Protein 3F4M (pdb70)

InterPro domains:
  IPR008477 Tumor necrosis factor alpha-induced protein 8-like [PF05527] (4-182)
  IPR008477 Tumor necrosis factor alpha-induced protein 8-like [PTHR12757] (1-184)
  IPR038355 Tumor necrosis factor alpha-induced protein 8-like superfamily [G3DSA:1.20.1440.160] (1-184)

Foldseek 3Di:
DDPLVVLLLVLQLVLLCVLVVDNVLSVLLSVLVVVLVVQVVVCVVVVVFDPVLVVLVVVLVVLVLVLLVVLLVCLDPVDPDDLLVSLVSLVVSLVSSCVSCVPPDDPVSNVSSCSNSVSCSPSSSVVVCSDDVNNVSSVSNNVSSVVCVVVVVD

Nearest PDB structures (foldseek):
  3f4m-assembly1_A  TM=1.007E+00  e=4.191E-21  Homo sapiens
  5jxd-assembly1_A  TM=9.776E-01  e=3.867E-14  Mus musculus
  8gyn-assembly1_A  TM=9.657E-01  e=3.000E-14  Danio rerio
  4q9v-assembly1_A  TM=9.731E-01  e=1.447E-13  Homo sapiens
  5z39-assembly1_A  TM=7.929E-01  e=1.657E-04  Dictyostelium discoideum

Solvent-accessible surface area: 8704 Å² total; per-residue (Å²): 167,56,131,10,39,35,80,13,29,67,10,40,44,101,0,0,76,82,74,32,165,20,143,79,89,0,80,130,2,17,94,10,44,65,79,10,52,102,69,19,40,71,20,84,206,109,64,47,13,26,123,89,30,88,64,33,10,79,118,31,113,92,24,51,73,82,5,8,104,26,13,23,44,23,34,77,153,109,119,114,45,93,18,82,63,6,13,31,16,35,42,81,0,37,61,4,7,22,105,2,0,92,150,60,27,80,114,148,7,29,36,36,0,116,64,11,26,65,30,20,10,51,73,32,3,7,74,25,14,37,18,132,131,19,96,121,17,28,34,100,11,20,99,5,23,144,89,10,36,123,88,51,91,30

GO terms:
  GO:0005634 nucleus (C, EXP)
  GO:0005737 cytoplasm (C, EXP)
  GO:0005764 lysosome (C, EXP)
  GO:0005515 protein binding (F, IPI)

Secondary structure (DSSP, 8-state):
--HHHHHHHHHHHHHHHHHHS-HHHHHHHHHHHHHHHHHHHHHHHTT---HHHHHHHHHHHHHHHHHHHHHHHHTSTTS---HHHHHHHHHHHHHHHHHHHTTTS-HHHHHHHHHHHHHHT-HHHHHHHTSGGGHHHHHHHHHHHHHHHHTT--

CATH classification: 1.20.1440.160

Organism: Homo sapiens (NCBI:txid9606)

Sequence (154 aa):
IDETSSEVLDELYRVSKEYTHSRPQAQRVIKDLIKVAIKVAVLHRNGSFGPSSELALATRFRQKLRQGAMTALSFGEVDFTFEEAAVLAGLLTECRDVLLELVEHHLTPKSHGRIRHVFDHFSDPGLLTALYGPDFTQHLGKICDGLRKLLDEGKL

Radius of gyration: 15.28 Å; Cα contacts (8 Å, |Δi|>4): 143; chains: 1; bounding box: 35×34×39 Å

B-factor: mean 35.15, std 11.05, range [19.72, 76.01]

Structure (mmCIF, N/CA/C/O backbone):
data_3F4M
#
_entry.id   3F4M
#
_cell.length_a   91.815
_cell.length_b   91.815
_cell.length_c   67.952
_cell.angle_alpha   90.00
_cell.angle_beta   90.00
_cell.angle_gamma   120.00
#
_symmetry.space_group_name_H-M   'P 62 2 2'
#
loop_
_entity.id
_entity.type
_entity.pdbx_description
1 polymer 'Tumor necrosis factor, alpha-induced protein 8-like protein 2'
2 non-polymer 'CHLORIDE ION'
3 water water
#
loop_
_atom_site.group_PDB
_atom_site.id
_atom_site.type_symbol
_atom_site.label_atom_id
_atom_site.label_alt_id
_atom_site.label_comp_id
_atom_site.label_asym_id
_atom_site.label_entity_id
_atom_site.label_seq_id
_atom_site.pdbx_PDB_ins_code
_atom_site.Cartn_x
_atom_site.Cartn_y
_atom_site.Cartn_z
_atom_site.occupancy
_atom_site.B_iso_or_equiv
_atom_site.auth_seq_id
_atom_site.auth_comp_id
_atom_site.auth_asym_id
_atom_site.auth_atom_id
_atom_site.pdbx_PDB_model_num
ATOM 1 N N . ILE A 1 8 ? 70.379 15.452 23.722 1.00 59.70 31 ILE A N 1
ATOM 2 C CA . ILE A 1 8 ? 70.247 14.819 22.409 1.00 57.27 31 ILE A CA 1
ATOM 3 C C . ILE A 1 8 ? 71.522 14.090 21.983 1.00 55.61 31 ILE A C 1
ATOM 4 O O . ILE A 1 8 ? 72.631 14.553 22.243 1.00 55.86 31 ILE A O 1
ATOM 9 N N . ASP A 1 9 ? 71.353 12.948 21.325 1.00 51.08 32 ASP A N 1
ATOM 10 C CA . ASP A 1 9 ? 72.477 12.153 20.846 1.00 50.67 32 ASP A CA 1
ATOM 11 C C . ASP A 1 9 ? 73.344 12.955 19.876 1.00 52.11 32 ASP A C 1
ATOM 12 O O . ASP A 1 9 ? 72.825 13.663 19.012 1.00 51.91 32 ASP A O 1
ATOM 17 N N . GLU A 1 10 ? 74.663 12.840 20.011 1.00 50.50 33 GLU A N 1
ATOM 18 C CA . GLU A 1 10 ? 75.572 13.669 19.221 1.00 51.83 33 GLU A CA 1
ATOM 19 C C . GLU A 1 10 ? 75.497 13.398 17.719 1.00 46.54 33 GLU A C 1
ATOM 20 O O . GLU A 1 10 ? 75.469 14.333 16.917 1.00 44.44 33 GLU A O 1
ATOM 26 N N . THR A 1 11 ? 75.484 12.126 17.333 1.00 44.00 34 THR A N 1
ATOM 27 C CA . THR A 1 11 ? 75.387 11.786 15.913 1.00 41.22 34 THR A CA 1
ATOM 28 C C . THR A 1 11 ? 74.065 12.270 15.328 1.00 39.15 34 THR A C 1
ATOM 29 O O . THR A 1 11 ? 74.028 12.817 14.228 1.00 37.03 34 THR A O 1
ATOM 33 N N . SER A 1 12 ? 72.981 12.072 16.072 1.00 39.32 35 SER A N 1
ATOM 34 C CA . SER A 1 12 ? 71.669 12.536 15.639 1.00 38.60 35 SER A CA 1
ATOM 35 C C . SER A 1 12 ? 71.674 14.049 15.459 1.00 36.77 35 SER A C 1
ATOM 36 O O . SER A 1 12 ? 71.123 14.569 14.488 1.00 36.37 35 SER A O 1
ATOM 39 N N . SER A 1 13 ? 72.311 14.750 16.392 1.00 37.53 36 SER A N 1
ATOM 40 C CA . SER A 1 13 ? 72.439 16.204 16.301 1.00 39.23 36 SER A CA 1
ATOM 41 C C . SER A 1 13 ? 73.224 16.628 15.067 1.00 36.66 36 SER A C 1
ATOM 42 O O . SER A 1 13 ? 72.873 17.603 14.409 1.00 38.17 36 SER A O 1
ATOM 45 N N . GLU A 1 14 ? 74.294 15.899 14.767 1.00 36.05 37 GLU A N 1
ATOM 46 C CA . GLU A 1 14 ? 75.095 16.176 13.578 1.00 35.43 37 GLU A CA 1
ATOM 47 C C . GLU A 1 14 ? 74.270 16.024 12.304 1.00 34.40 37 GLU A C 1
ATOM 48 O O . GLU A 1 14 ? 74.376 16.839 11.387 1.00 33.98 37 GLU A O 1
ATOM 54 N N . VAL A 1 15 ? 73.446 14.985 12.239 1.00 32.40 38 VAL A N 1
ATOM 55 C CA . VAL A 1 15 ? 72.615 14.788 11.056 1.00 29.71 38 VAL A CA 1
ATOM 56 C C . VAL A 1 15 ? 71.544 15.874 11.004 1.00 29.12 38 VAL A C 1
ATOM 57 O O . VAL A 1 15 ? 71.277 16.440 9.953 1.00 29.34 38 VAL A O 1
ATOM 61 N N . LEU A 1 16 ? 70.947 16.171 12.155 1.00 30.30 39 LEU A N 1
ATOM 62 C CA . LEU A 1 16 ? 69.946 17.227 12.248 1.00 29.89 39 LEU A CA 1
ATOM 63 C C . LEU A 1 16 ? 70.512 18.576 11.797 1.00 30.85 39 LEU A C 1
ATOM 64 O O . LEU A 1 16 ? 69.840 19.346 11.106 1.00 32.18 39 LEU A O 1
ATOM 69 N N . ASP A 1 17 ? 71.747 18.862 12.199 1.00 30.46 40 ASP A N 1
ATOM 70 C CA . ASP A 1 17 ? 72.434 20.077 11.769 1.00 31.09 40 ASP A CA 1
ATOM 71 C C . ASP A 1 17 ? 72.555 20.117 10.250 1.00 31.18 40 ASP A C 1
ATOM 72 O O . ASP A 1 17 ? 72.297 21.150 9.625 1.00 31.86 40 ASP A O 1
ATOM 77 N N . GLU A 1 18 ? 72.959 18.993 9.660 1.00 28.61 41 GLU A N 1
ATOM 78 C CA . GLU A 1 18 ? 73.144 18.926 8.208 1.00 28.45 41 GLU A CA 1
ATOM 79 C C . GLU A 1 18 ? 71.823 19.074 7.469 1.00 25.86 41 GLU A C 1
ATOM 80 O O . GLU A 1 18 ? 71.760 19.723 6.422 1.00 27.72 41 GLU A O 1
ATOM 86 N N . LEU A 1 19 ? 70.766 18.463 7.996 1.00 27.45 42 LEU A N 1
ATOM 87 C CA . LEU A 1 19 ? 69.451 18.625 7.382 1.00 25.79 42 LEU A CA 1
ATOM 88 C C . LEU A 1 19 ? 69.035 20.097 7.417 1.00 25.97 42 LEU A C 1
ATOM 89 O O . LEU A 1 19 ? 68.453 20.605 6.468 1.00 27.66 42 LEU A O 1
ATOM 94 N N . TYR A 1 20 ? 69.324 20.778 8.521 1.00 27.75 43 TYR A N 1
ATOM 95 C CA . TYR A 1 20 ? 69.044 22.206 8.606 1.00 28.31 43 TYR A CA 1
ATOM 96 C C . TYR A 1 20 ? 69.786 22.957 7.500 1.00 28.02 43 TYR A C 1
ATOM 97 O O . TYR A 1 20 ? 69.214 23.798 6.806 1.00 27.78 43 TYR A O 1
ATOM 106 N N . ARG A 1 21 ? 71.064 22.637 7.335 1.00 26.57 44 ARG A N 1
ATOM 107 C CA . ARG A 1 21 ? 71.909 23.352 6.389 1.00 25.86 44 ARG A CA 1
ATOM 108 C C . ARG A 1 21 ? 71.451 23.116 4.956 1.00 28.40 44 ARG A C 1
ATOM 109 O O . ARG A 1 21 ? 71.415 24.047 4.151 1.00 29.97 44 ARG A O 1
ATOM 117 N N . VAL A 1 22 ? 71.088 21.873 4.649 1.00 27.39 45 VAL A N 1
ATOM 118 C CA . VAL A 1 22 ? 70.583 21.526 3.323 1.00 28.71 45 VAL A CA 1
ATOM 119 C C . VAL A 1 22 ? 69.288 22.279 3.037 1.00 26.21 45 VAL A C 1
ATOM 120 O O . VAL A 1 22 ? 69.108 22.848 1.959 1.00 28.78 45 VAL A O 1
ATOM 124 N N . SER A 1 23 ? 68.384 22.293 4.008 1.00 24.07 46 SER A N 1
ATOM 125 C CA . SER A 1 23 ? 67.131 23.018 3.839 1.00 25.08 46 SER A CA 1
ATOM 126 C C . SER A 1 23 ? 67.364 24.527 3.642 1.00 26.69 46 SER A C 1
ATOM 127 O O . SER A 1 23 ? 66.758 25.145 2.767 1.00 27.26 46 SER A O 1
ATOM 130 N N . LYS A 1 24 ? 68.245 25.114 4.449 1.00 27.06 47 LYS A N 1
ATOM 131 C CA . LYS A 1 24 ? 68.528 26.547 4.346 1.00 29.25 47 LYS A CA 1
ATOM 132 C C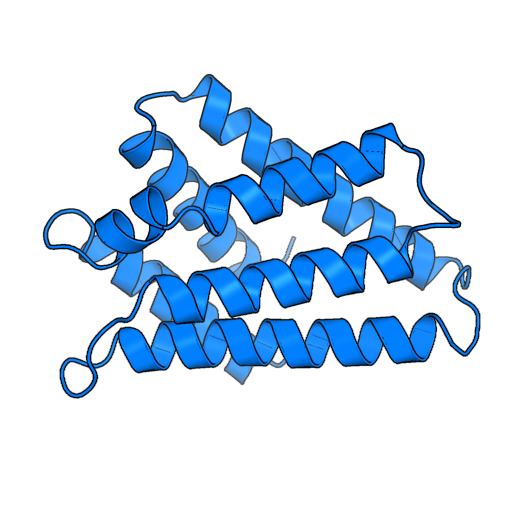 . LYS A 1 24 ? 69.121 26.914 2.990 1.00 30.94 47 LYS A C 1
ATOM 133 O O . LYS A 1 24 ? 68.786 27.952 2.405 1.00 33.32 47 LYS A O 1
ATOM 139 N N . GLU A 1 25 ? 70.017 26.070 2.496 1.00 29.33 48 GLU A N 1
ATOM 140 C CA . GLU A 1 25 ? 70.685 26.358 1.232 1.00 32.16 48 GLU A CA 1
ATOM 141 C C . GLU A 1 25 ? 69.776 26.118 0.045 1.00 33.18 48 GLU A C 1
ATOM 142 O O . GLU A 1 25 ? 69.875 26.811 -0.969 1.00 34.44 48 GLU A O 1
ATOM 148 N N . TYR A 1 26 ? 68.900 25.126 0.162 1.00 34.00 49 TYR A N 1
ATOM 149 C CA . TYR A 1 26 ? 67.987 24.813 -0.927 1.00 31.05 49 TYR A CA 1
ATOM 150 C C . TYR A 1 26 ? 66.890 25.868 -1.072 1.00 32.71 49 TYR A C 1
ATOM 151 O O . TYR A 1 26 ? 66.585 26.305 -2.184 1.00 34.07 49 TYR A O 1
ATOM 160 N N . THR A 1 27 ? 66.309 26.281 0.052 1.00 34.52 50 THR A N 1
ATOM 161 C CA . THR A 1 27 ? 65.206 27.241 0.048 1.00 31.37 50 THR A CA 1
ATOM 162 C C . THR A 1 27 ? 65.672 28.695 0.038 1.00 33.72 50 THR A C 1
ATOM 163 O O . THR A 1 27 ? 64.904 29.591 -0.310 1.00 34.93 50 THR A O 1
ATOM 167 N N . HIS A 1 28 ? 66.917 28.929 0.441 1.00 33.53 51 HIS A N 1
ATOM 168 C CA . HIS A 1 28 ? 67.436 30.288 0.596 1.00 36.36 51 HIS A CA 1
ATOM 169 C C . HIS A 1 28 ? 66.781 31.003 1.773 1.00 39.45 51 HIS A C 1
ATOM 170 O O . HIS A 1 28 ? 66.783 32.231 1.830 1.00 41.86 51 HIS A O 1
ATOM 177 N N . SER A 1 29 ? 66.216 30.245 2.706 1.00 35.98 52 SER A N 1
ATOM 178 C CA . SER A 1 29 ? 65.454 30.849 3.789 1.00 36.88 52 SER A CA 1
ATOM 179 C C . SER A 1 29 ? 65.814 30.267 5.147 1.00 36.22 52 SER A C 1
ATOM 180 O O . SER A 1 29 ? 65.506 29.114 5.437 1.00 35.72 52 SER A O 1
ATOM 183 N N . ARG A 1 30 ? 66.464 31.073 5.978 1.00 36.34 53 ARG A N 1
ATOM 184 C CA . ARG A 1 30 ? 66.736 30.671 7.354 1.00 38.45 53 ARG A CA 1
ATOM 185 C C . ARG A 1 30 ? 65.436 30.416 8.125 1.00 39.25 53 ARG A C 1
ATOM 186 O O . ARG A 1 30 ? 65.311 29.400 8.808 1.00 36.13 53 ARG A O 1
ATOM 194 N N . PRO A 1 31 ? 64.456 31.332 8.016 1.00 40.99 54 PRO A N 1
ATOM 195 C CA . PRO A 1 31 ? 63.193 31.092 8.728 1.00 40.15 54 PRO A CA 1
ATOM 196 C C . PRO A 1 31 ? 62.526 29.769 8.341 1.00 37.11 54 PRO A C 1
ATOM 197 O O . PRO A 1 31 ? 62.027 29.063 9.218 1.00 35.89 54 PRO A O 1
ATOM 201 N N . GLN A 1 32 ? 62.515 29.440 7.052 1.00 36.40 55 GLN A N 1
ATOM 202 C CA . GLN A 1 32 ? 61.899 28.193 6.595 1.00 34.51 55 GLN A CA 1
ATOM 203 C C . GLN A 1 32 ? 62.625 26.962 7.127 1.00 32.96 55 GLN A C 1
ATOM 204 O O . GLN A 1 32 ? 61.991 26.003 7.559 1.00 33.59 55 GLN A O 1
ATOM 210 N N . ALA A 1 33 ? 63.952 26.990 7.091 1.00 29.45 56 ALA A N 1
ATOM 211 C CA . ALA A 1 33 ? 64.740 25.875 7.597 1.00 27.28 56 ALA A CA 1
ATOM 212 C C . ALA A 1 33 ? 64.564 25.723 9.109 1.00 27.19 56 ALA A C 1
ATOM 213 O O . ALA A 1 33 ? 64.426 24.612 9.623 1.00 29.12 56 ALA A O 1
ATOM 215 N N . GLN A 1 34 ? 64.555 26.840 9.821 1.00 27.07 57 GLN A N 1
ATOM 216 C CA . GLN A 1 34 ? 64.358 26.795 11.266 1.00 28.22 57 GLN A CA 1
ATOM 217 C C . GLN A 1 34 ? 63.003 26.180 11.604 1.00 29.82 57 GLN A C 1
ATOM 218 O O . GLN A 1 34 ? 62.880 25.400 12.546 1.00 32.15 57 GLN A O 1
ATOM 224 N N . ARG A 1 35 ? 61.994 26.519 10.807 1.00 31.90 58 ARG A N 1
ATOM 225 C CA . ARG A 1 35 ? 60.635 26.032 11.018 1.00 31.31 58 ARG A CA 1
ATOM 226 C C . ARG A 1 35 ? 60.532 24.524 10.825 1.00 30.37 58 ARG A C 1
ATOM 227 O O . ARG A 1 35 ? 59.948 23.822 11.650 1.00 31.67 58 ARG A O 1
ATOM 235 N N . VAL A 1 36 ? 61.091 24.021 9.731 1.00 29.46 59 VAL A N 1
ATOM 236 C CA . VAL A 1 36 ? 61.013 22.588 9.464 1.00 27.55 59 VAL A CA 1
ATOM 237 C C . VAL 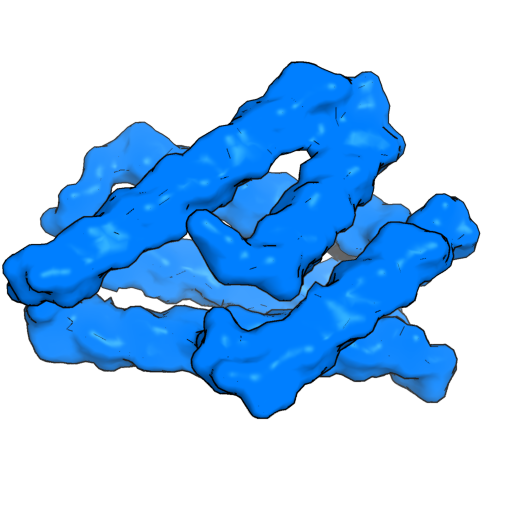A 1 36 ? 61.743 21.788 10.542 1.00 27.93 59 VAL A C 1
ATOM 238 O O . VAL A 1 36 ? 61.268 20.737 10.961 1.00 26.54 59 VAL A O 1
ATOM 242 N N . ILE A 1 37 ? 62.889 22.291 11.000 1.00 28.21 60 ILE A N 1
ATOM 243 C CA . ILE A 1 37 ? 63.663 21.583 12.021 1.00 25.79 60 ILE A CA 1
ATOM 244 C C . ILE A 1 37 ? 62.986 21.676 13.389 1.00 29.85 60 ILE A C 1
ATOM 245 O O . ILE A 1 37 ? 63.052 20.741 14.192 1.00 31.94 60 ILE A O 1
ATOM 250 N N . LYS A 1 38 ? 62.326 22.800 13.651 1.00 28.03 61 LYS A N 1
ATOM 251 C CA . LYS A 1 38 ? 61.552 22.932 14.884 1.00 29.33 61 LYS A CA 1
ATOM 252 C C . LYS A 1 38 ? 60.422 21.905 14.913 1.00 27.94 61 LYS A C 1
ATOM 253 O O . LYS A 1 38 ? 60.182 21.260 15.940 1.00 29.57 61 LYS A O 1
ATOM 259 N N . ASP A 1 39 ? 59.727 21.758 13.784 1.00 27.70 62 ASP A N 1
ATOM 260 C CA . ASP A 1 39 ? 58.631 20.793 13.684 1.00 26.83 62 ASP A CA 1
ATOM 261 C C . ASP A 1 39 ? 59.145 19.367 13.813 1.00 27.09 62 ASP A C 1
ATOM 262 O O . ASP A 1 39 ? 58.514 18.538 14.466 1.00 29.15 62 ASP A O 1
ATOM 267 N N . LEU A 1 40 ? 60.284 19.084 13.180 1.00 27.64 63 LEU A N 1
ATOM 268 C CA . LEU A 1 40 ? 60.901 17.762 13.275 1.00 25.26 63 LEU A CA 1
ATOM 269 C C . LEU A 1 40 ? 61.141 17.407 14.734 1.00 27.27 63 LEU A C 1
ATOM 270 O O . LEU A 1 40 ? 60.780 16.322 15.195 1.00 27.49 63 LEU A O 1
ATOM 275 N N . ILE A 1 41 ? 61.763 18.329 15.455 1.00 28.07 64 ILE A N 1
ATOM 276 C CA . ILE A 1 41 ? 62.096 18.104 16.856 1.00 29.36 64 ILE A CA 1
ATOM 277 C C . ILE A 1 41 ? 60.846 17.948 17.711 1.00 30.76 64 ILE A C 1
ATOM 278 O O . ILE A 1 41 ? 60.762 17.043 18.539 1.00 33.11 64 ILE A O 1
ATOM 283 N N . LYS A 1 42 ? 59.873 18.829 17.515 1.00 31.37 65 LYS A N 1
ATOM 284 C CA . LYS A 1 42 ? 58.619 18.727 18.252 1.00 33.74 65 LYS A CA 1
ATOM 285 C C . LYS A 1 42 ? 57.955 17.368 18.043 1.00 34.19 65 LYS A C 1
ATOM 286 O O . LYS A 1 42 ? 57.547 16.705 19.003 1.00 35.76 65 LYS A O 1
ATOM 292 N N . VAL A 1 43 ? 57.850 16.955 16.785 1.00 30.62 66 VAL A N 1
ATOM 293 C CA . VAL A 1 43 ? 57.230 15.677 16.448 1.00 33.32 66 VAL A CA 1
ATOM 294 C C . VAL A 1 43 ? 57.956 14.514 17.115 1.00 33.46 66 VAL A C 1
ATOM 295 O O . VAL A 1 43 ? 57.331 13.644 17.720 1.00 34.75 66 VAL A O 1
ATOM 299 N N . ALA A 1 44 ? 59.279 14.500 17.008 1.00 35.17 67 ALA A N 1
ATOM 300 C CA . ALA A 1 44 ? 60.063 13.398 17.560 1.00 36.15 67 ALA A CA 1
ATOM 301 C C . ALA A 1 44 ? 59.841 13.264 19.055 1.00 36.84 67 ALA A C 1
ATOM 302 O O . ALA A 1 44 ? 59.720 12.155 19.581 1.00 38.32 67 ALA A O 1
ATOM 304 N N . ILE A 1 45 ? 59.792 14.398 19.742 1.00 35.04 68 ILE A N 1
ATOM 305 C CA . ILE A 1 45 ? 59.652 14.385 21.195 1.00 36.23 68 ILE A CA 1
ATOM 306 C C . ILE A 1 45 ? 58.242 13.974 21.604 1.00 36.16 68 ILE A C 1
ATOM 307 O O . ILE A 1 45 ? 58.059 13.206 22.548 1.00 38.65 68 ILE A O 1
ATOM 312 N N . LYS A 1 46 ? 57.245 14.464 20.875 1.00 34.46 69 LYS A N 1
ATOM 313 C CA . LYS A 1 46 ? 55.865 14.081 21.147 1.00 35.59 69 LYS A CA 1
ATOM 314 C C . LYS A 1 46 ? 55.662 12.579 20.985 1.00 34.16 69 LYS A C 1
ATOM 315 O O . LYS A 1 46 ? 54.979 11.945 21.791 1.00 33.86 69 LYS A O 1
ATOM 321 N N . VAL A 1 47 ? 56.243 12.007 19.937 1.00 33.44 70 VAL A N 1
ATOM 322 C CA . VAL A 1 47 ? 56.164 10.563 19.748 1.00 33.23 70 VAL A CA 1
ATOM 323 C C . VAL A 1 47 ? 56.924 9.838 20.860 1.00 37.35 70 VAL A C 1
ATOM 324 O O . VAL A 1 47 ? 56.477 8.800 21.358 1.00 37.58 70 VAL A O 1
ATOM 328 N N . ALA A 1 48 ? 58.064 10.400 21.257 1.00 39.06 71 ALA A N 1
ATOM 329 C CA . ALA A 1 48 ? 58.882 9.814 22.314 1.00 40.61 71 ALA A CA 1
ATOM 330 C C . ALA A 1 48 ? 58.081 9.715 23.607 1.00 44.15 71 ALA A C 1
ATOM 331 O O . ALA A 1 48 ? 58.129 8.699 24.305 1.00 46.11 71 ALA A O 1
ATOM 333 N N . VAL A 1 49 ? 57.343 10.776 23.918 1.00 43.14 72 VAL A N 1
ATOM 334 C CA . VAL A 1 49 ? 56.522 10.815 25.121 1.00 44.13 72 VAL A CA 1
ATOM 335 C C . VAL A 1 49 ? 55.409 9.768 25.088 1.00 43.24 72 VAL A C 1
ATOM 336 O O . VAL A 1 49 ? 55.104 9.147 26.108 1.00 44.25 72 VAL A O 1
ATOM 340 N N . LEU A 1 50 ? 54.807 9.564 23.919 1.00 38.94 73 LEU A N 1
ATOM 341 C CA . LEU A 1 50 ? 53.787 8.531 23.777 1.00 37.81 73 LEU A CA 1
ATOM 342 C C . LEU A 1 50 ? 54.374 7.149 24.051 1.00 38.34 73 LEU A C 1
ATOM 343 O O . LEU A 1 50 ? 53.720 6.297 24.646 1.00 39.58 73 LEU A O 1
ATOM 348 N N . HIS A 1 51 ? 55.606 6.921 23.607 1.00 39.86 74 HIS A N 1
ATOM 349 C CA . HIS A 1 51 ? 56.271 5.645 23.859 1.00 44.22 74 HIS A CA 1
ATOM 350 C C . HIS A 1 51 ? 56.575 5.466 25.345 1.00 45.48 74 HIS A C 1
ATOM 351 O O . HIS A 1 51 ? 56.414 4.376 25.897 1.00 48.28 74 HIS A O 1
ATOM 358 N N . ARG A 1 52 ? 57.003 6.546 25.991 1.00 48.38 75 ARG A N 1
ATOM 359 C CA . ARG A 1 52 ? 57.362 6.504 27.408 1.00 48.03 75 ARG A CA 1
ATOM 360 C C . ARG A 1 52 ? 56.150 6.310 28.313 1.00 48.45 75 ARG A C 1
ATOM 361 O O . ARG A 1 52 ? 56.249 5.691 29.371 1.00 50.75 75 ARG A O 1
ATOM 369 N N . ASN A 1 53 ? 55.006 6.847 27.903 1.00 47.83 76 ASN A N 1
ATOM 370 C CA . ASN A 1 53 ? 53.817 6.803 28.746 1.00 48.36 76 ASN A CA 1
ATOM 371 C C . ASN A 1 53 ? 52.955 5.566 28.525 1.00 48.44 76 ASN A C 1
ATOM 372 O O . ASN A 1 53 ? 51.950 5.375 29.208 1.00 50.58 76 ASN A O 1
ATOM 377 N N . GLY A 1 54 ? 53.362 4.723 27.580 1.00 47.64 77 GLY A N 1
ATOM 378 C CA . GLY A 1 54 ? 52.647 3.493 27.287 1.00 43.58 77 GLY A CA 1
ATOM 379 C C . GLY A 1 54 ? 51.307 3.754 26.629 1.00 40.51 77 GLY A C 1
ATOM 380 O O . GLY A 1 54 ? 50.345 3.016 26.836 1.00 39.82 77 GLY A O 1
ATOM 381 N N . SER A 1 55 ? 51.251 4.805 25.818 1.00 36.60 78 SER A N 1
ATOM 382 C CA . SER A 1 55 ? 49.997 5.240 25.219 1.00 36.48 78 SER A CA 1
ATOM 383 C C . SER A 1 55 ? 49.576 4.374 24.033 1.00 33.03 78 SER A C 1
ATOM 384 O O . SER A 1 55 ? 48.389 4.254 23.740 1.00 35.73 78 SER A O 1
ATOM 387 N N . PHE A 1 56 ? 50.547 3.765 23.361 1.00 30.52 79 PHE A N 1
ATOM 388 C CA . PHE A 1 56 ? 50.263 2.987 22.156 1.00 27.52 79 PHE A CA 1
ATOM 389 C C . PHE A 1 56 ? 49.642 1.623 22.451 1.00 28.42 79 PHE A C 1
ATOM 390 O O . PHE A 1 56 ? 50.072 0.917 23.364 1.00 32.55 79 PHE A O 1
ATOM 398 N N . GLY A 1 57 ? 48.635 1.254 21.661 1.00 30.29 80 GLY A N 1
ATOM 399 C CA . GLY A 1 57 ? 48.031 -0.065 21.749 1.00 29.29 80 GLY A CA 1
ATOM 400 C C . GLY A 1 57 ? 48.829 -1.069 20.925 1.00 27.07 80 GLY A C 1
ATOM 401 O O . GLY A 1 57 ? 49.819 -0.706 20.300 1.00 27.61 80 GLY A O 1
ATOM 402 N N . PRO A 1 58 ? 48.409 -2.339 20.921 1.00 30.51 81 PRO A N 1
ATOM 403 C CA . PRO A 1 58 ? 49.212 -3.370 20.248 1.00 29.58 81 PRO A CA 1
ATOM 404 C C . PRO A 1 58 ? 49.407 -3.119 18.755 1.00 28.40 81 PRO A C 1
ATOM 405 O O . PRO A 1 58 ? 50.517 -3.294 18.250 1.00 29.47 81 PRO A O 1
ATOM 409 N N . SER A 1 59 ? 48.355 -2.728 18.048 1.00 25.33 82 SER A N 1
ATOM 410 C CA A SER A 1 59 ? 48.476 -2.439 16.618 0.60 25.75 82 SER A CA 1
ATOM 411 C CA B SER A 1 59 ? 48.492 -2.456 16.618 0.40 26.33 82 SER A CA 1
ATOM 412 C C . SER A 1 59 ? 49.365 -1.223 16.382 1.00 26.96 82 SER A C 1
ATOM 413 O O . SER A 1 59 ? 50.096 -1.149 15.392 1.00 26.10 82 SER A O 1
ATOM 418 N N . GLU A 1 60 ? 49.299 -0.263 17.297 1.00 23.92 83 GLU A N 1
ATOM 419 C CA . GLU A 1 60 ? 50.125 0.933 17.175 1.00 24.26 83 GLU A CA 1
ATOM 420 C C . GLU A 1 60 ? 51.597 0.610 17.434 1.00 23.37 83 GLU A C 1
ATOM 421 O O . GLU A 1 60 ? 52.476 1.116 16.744 1.00 25.94 83 GLU A O 1
ATOM 427 N N . LEU A 1 61 ? 51.874 -0.256 18.401 1.00 24.41 84 LEU A N 1
ATOM 428 C CA . LEU A 1 61 ? 53.258 -0.680 18.617 1.00 26.63 84 LEU A CA 1
ATOM 429 C C . LEU A 1 61 ? 53.816 -1.441 17.408 1.00 27.85 84 LEU A C 1
ATOM 430 O O . LEU A 1 61 ? 55.000 -1.330 17.089 1.00 27.17 84 LEU A O 1
ATOM 435 N N . ALA A 1 62 ? 52.964 -2.201 16.725 1.00 26.17 85 ALA A N 1
ATOM 436 C CA . ALA A 1 62 ? 53.385 -2.863 15.493 1.00 25.31 85 ALA A CA 1
ATOM 437 C C . ALA A 1 62 ? 53.658 -1.837 14.391 1.00 27.10 85 ALA A C 1
ATOM 438 O O . ALA A 1 62 ? 54.558 -2.021 13.565 1.00 26.57 85 ALA A O 1
ATOM 440 N N . LEU A 1 63 ? 52.877 -0.759 14.383 1.00 24.88 86 LEU A N 1
ATOM 441 C CA . LEU A 1 63 ? 53.069 0.321 13.412 1.00 27.21 86 LEU A CA 1
ATOM 442 C C . LEU A 1 63 ? 54.388 1.034 13.654 1.00 26.85 86 LEU A C 1
ATOM 443 O O . LEU A 1 63 ? 55.091 1.405 12.713 1.00 25.45 86 LEU A O 1
A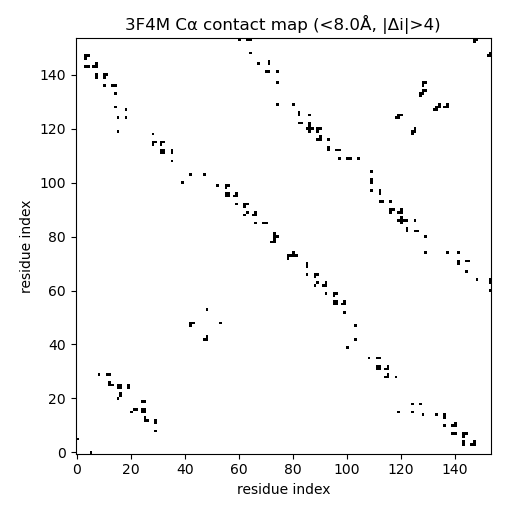TOM 448 N N . ALA A 1 64 ? 54.717 1.240 14.922 1.00 25.26 87 ALA A N 1
ATOM 449 C CA . ALA A 1 64 ? 55.981 1.875 15.268 1.00 26.25 87 ALA A CA 1
ATOM 450 C C . ALA A 1 64 ? 57.148 1.022 14.766 1.00 24.60 87 ALA A C 1
ATOM 451 O O . ALA A 1 64 ? 58.147 1.541 14.272 1.00 25.61 87 ALA A O 1
ATOM 453 N N . THR A 1 65 ? 57.012 -0.293 14.878 1.00 23.64 88 THR A N 1
ATOM 454 C CA . THR A 1 65 ? 58.055 -1.195 14.400 1.00 27.35 88 THR A CA 1
ATOM 455 C C . THR A 1 65 ? 58.202 -1.054 12.894 1.00 27.82 88 THR A C 1
ATOM 456 O O . THR A 1 65 ? 59.315 -1.004 12.363 1.00 26.21 88 THR A O 1
ATOM 460 N N . ARG A 1 66 ? 57.068 -0.986 12.209 1.00 24.49 89 ARG A N 1
ATOM 461 C CA . ARG A 1 66 ? 57.071 -0.805 10.763 1.00 24.00 89 ARG A CA 1
ATOM 462 C C . ARG A 1 66 ? 57.716 0.535 10.386 1.00 24.43 89 ARG A C 1
ATOM 463 O O . ARG A 1 66 ? 58.460 0.622 9.407 1.00 23.79 89 ARG A O 1
ATOM 471 N N . PHE A 1 67 ? 57.442 1.574 11.172 1.00 23.56 90 PHE A N 1
ATOM 472 C CA . PHE A 1 67 ? 57.994 2.896 10.888 1.00 23.03 90 PHE A CA 1
ATOM 473 C C . PHE A 1 67 ? 59.514 2.837 10.965 1.00 21.52 90 PHE A C 1
ATOM 474 O O . PHE A 1 67 ? 60.219 3.401 10.126 1.00 22.38 90 PHE A O 1
ATOM 482 N N . ARG A 1 68 ? 60.035 2.145 11.976 1.00 22.38 91 ARG A N 1
ATOM 483 C CA . ARG A 1 68 ? 61.480 2.070 12.109 1.00 21.86 91 ARG A CA 1
ATOM 484 C C . ARG A 1 68 ? 62.105 1.293 10.954 1.00 22.04 91 ARG A C 1
ATOM 485 O O . ARG A 1 68 ? 63.166 1.668 10.438 1.00 22.67 91 ARG A O 1
ATOM 493 N N . GLN A 1 69 ? 61.436 0.225 10.532 1.00 22.10 92 GLN A N 1
ATOM 494 C CA . GLN A 1 69 ? 61.900 -0.550 9.382 1.00 23.27 92 GLN A CA 1
ATOM 495 C C . GLN A 1 69 ? 61.935 0.341 8.150 1.00 23.26 92 GLN A C 1
ATOM 496 O O . GLN A 1 69 ? 62.884 0.294 7.368 1.00 23.44 92 GLN A O 1
ATOM 502 N N . LYS A 1 70 ? 60.899 1.157 7.981 1.00 20.56 93 LYS A N 1
ATOM 503 C CA . LYS A 1 70 ? 60.818 2.026 6.802 1.00 23.56 93 LYS A CA 1
ATOM 504 C C . LYS A 1 70 ? 61.886 3.111 6.842 1.00 23.34 93 LYS A C 1
ATOM 505 O O . LYS A 1 70 ? 62.481 3.460 5.815 1.00 22.16 93 LYS A O 1
ATOM 511 N N . LEU A 1 71 ? 62.115 3.647 8.034 1.00 22.30 94 LEU A N 1
ATOM 512 C CA . LEU A 1 71 ? 63.109 4.688 8.218 1.00 22.54 94 LEU A CA 1
ATOM 513 C C . LEU A 1 71 ? 64.501 4.137 7.913 1.00 21.64 94 LEU A C 1
ATOM 514 O O . LEU A 1 71 ? 65.309 4.807 7.278 1.00 25.49 94 LEU A O 1
ATOM 519 N N . ARG A 1 72 ? 64.784 2.915 8.364 1.00 21.26 95 ARG A N 1
ATOM 520 C CA . ARG A 1 72 ? 66.063 2.281 8.030 1.00 22.31 95 ARG A CA 1
ATOM 521 C C . ARG A 1 72 ? 66.181 2.025 6.525 1.00 23.09 95 ARG A C 1
ATOM 522 O O . ARG A 1 72 ? 67.255 2.169 5.936 1.00 23.85 95 ARG A O 1
ATOM 530 N N . GLN A 1 73 ? 65.073 1.645 5.904 1.00 21.17 96 GLN A N 1
ATOM 531 C CA . GLN A 1 73 ? 65.066 1.423 4.458 1.00 22.49 96 GLN A CA 1
ATOM 532 C C . GLN A 1 73 ? 65.361 2.725 3.717 1.00 25.51 96 GLN A C 1
ATOM 533 O O . GLN A 1 73 ? 66.152 2.750 2.766 1.00 26.70 96 GLN A O 1
ATOM 539 N N . GLY A 1 74 ? 64.722 3.810 4.144 1.00 23.89 97 GLY A N 1
ATOM 540 C CA . GLY A 1 74 ? 65.025 5.122 3.589 1.00 22.11 97 GLY A CA 1
ATOM 541 C C . GLY A 1 74 ? 66.500 5.468 3.738 1.00 22.31 97 GLY A C 1
ATOM 542 O O . GLY A 1 74 ? 67.144 5.915 2.783 1.00 22.80 97 GLY A O 1
ATOM 543 N N . ALA A 1 75 ? 67.048 5.253 4.932 1.00 23.37 98 ALA A N 1
ATOM 544 C CA . ALA A 1 75 ? 68.456 5.571 5.184 1.00 22.97 98 ALA A CA 1
ATOM 545 C C . ALA A 1 75 ? 69.381 4.743 4.302 1.00 22.07 98 ALA A C 1
ATOM 546 O O . ALA A 1 75 ? 70.329 5.266 3.729 1.00 23.81 98 ALA A O 1
ATOM 548 N N . MET A 1 76 ? 69.106 3.445 4.192 1.00 22.49 99 MET A N 1
ATOM 549 C CA . MET A 1 76 ? 69.969 2.570 3.405 1.00 20.23 99 MET A CA 1
ATOM 550 C C . MET A 1 76 ? 69.881 2.898 1.924 1.00 23.65 99 MET A C 1
ATOM 551 O O . MET A 1 76 ? 70.869 2.813 1.204 1.00 25.36 99 MET A O 1
ATOM 556 N N . THR A 1 77 ? 68.691 3.273 1.477 1.00 25.28 100 THR A N 1
ATOM 557 C CA . THR A 1 77 ? 68.488 3.669 0.083 1.00 25.19 100 THR A CA 1
ATOM 558 C C . THR A 1 77 ? 69.200 4.988 -0.217 1.00 23.82 100 THR A C 1
ATOM 559 O O . THR A 1 77 ? 69.842 5.140 -1.265 1.00 26.36 100 THR A O 1
ATOM 563 N N . ALA A 1 78 ? 69.096 5.943 0.703 1.00 22.02 101 ALA A N 1
ATOM 564 C CA . ALA A 1 78 ? 69.854 7.184 0.578 1.00 21.62 101 ALA A CA 1
ATOM 565 C C . ALA A 1 78 ? 71.342 6.877 0.429 1.00 23.39 101 ALA A C 1
ATOM 566 O O . ALA A 1 78 ? 72.027 7.474 -0.399 1.00 26.06 101 ALA A O 1
ATOM 568 N N . LEU A 1 79 ? 71.838 5.938 1.228 1.00 23.08 102 LEU A N 1
ATOM 569 C CA . LEU A 1 79 ? 73.241 5.537 1.149 1.00 25.81 102 LEU A CA 1
ATOM 570 C C . LEU A 1 79 ? 73.573 4.867 -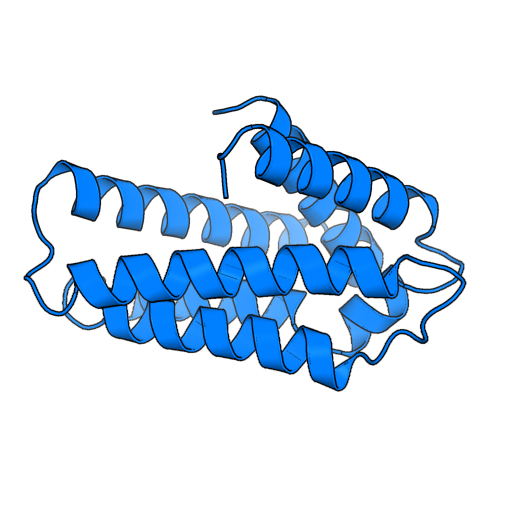0.185 1.00 27.75 102 LEU A C 1
ATOM 571 O O . LEU A 1 79 ? 74.610 5.153 -0.786 1.00 31.44 102 LEU A O 1
ATOM 576 N N . SER A 1 80 ? 72.692 3.985 -0.649 1.00 27.86 103 SER A N 1
ATOM 577 C CA . SER A 1 80 ? 72.904 3.297 -1.923 1.00 28.21 103 SER A CA 1
ATOM 578 C C . SER A 1 80 ? 72.985 4.287 -3.079 1.00 30.18 103 SER A C 1
ATOM 579 O O . SER A 1 80 ? 73.838 4.162 -3.958 1.00 30.24 103 SER A O 1
ATOM 582 N N . PHE A 1 81 ? 72.086 5.264 -3.080 1.00 28.98 104 PHE A N 1
ATOM 583 C CA . PHE A 1 81 ? 72.077 6.281 -4.125 1.00 30.05 104 PHE A CA 1
ATOM 584 C C . PHE A 1 81 ? 73.315 7.167 -4.054 1.00 34.23 104 PHE A C 1
ATOM 585 O O . PHE A 1 81 ? 73.698 7.794 -5.039 1.00 38.25 104 PHE A O 1
ATOM 593 N N . GLY A 1 82 ? 73.948 7.213 -2.890 1.00 36.13 105 GLY A N 1
ATOM 594 C CA . GLY A 1 82 ? 75.210 7.915 -2.757 1.00 42.29 105 GLY A CA 1
ATOM 595 C C . GLY A 1 82 ? 76.369 7.234 -3.478 1.00 45.98 105 GLY A C 1
ATOM 596 O O . GLY A 1 82 ? 77.395 7.863 -3.728 1.00 49.02 105 GLY A O 1
ATOM 597 N N . GLU A 1 83 ? 76.215 5.953 -3.806 1.00 46.81 106 GLU A N 1
ATOM 598 C CA . GLU A 1 83 ? 77.271 5.197 -4.485 1.00 49.87 106 GLU A CA 1
ATOM 599 C C . GLU A 1 83 ? 77.375 5.653 -5.930 1.00 51.23 106 GLU A C 1
ATOM 600 O O . GLU A 1 83 ? 76.361 5.759 -6.614 1.00 52.45 106 GLU A O 1
ATOM 606 N N . VAL A 1 84 ? 78.591 5.906 -6.405 1.00 52.04 107 VAL A N 1
ATOM 607 C CA . VAL A 1 84 ? 78.782 6.258 -7.807 1.00 57.65 107 VAL A CA 1
ATOM 608 C C . VAL A 1 84 ? 78.195 5.173 -8.709 1.00 57.55 107 VAL A C 1
ATOM 609 O O . VAL A 1 84 ? 77.685 5.461 -9.792 1.00 57.04 107 VAL A O 1
ATOM 613 N N . ASP A 1 85 ? 78.252 3.929 -8.243 1.00 58.43 108 ASP A N 1
ATOM 614 C CA . ASP A 1 85 ? 77.777 2.789 -9.022 1.00 60.16 108 ASP A CA 1
ATOM 615 C C . ASP A 1 85 ? 76.314 2.932 -9.428 1.00 53.42 108 ASP A C 1
ATOM 616 O O . ASP A 1 85 ? 75.949 2.650 -10.571 1.00 54.11 108 ASP A O 1
ATOM 621 N N . PHE A 1 86 ? 75.483 3.369 -8.486 1.00 46.56 109 PHE A N 1
ATOM 622 C CA . PHE A 1 86 ? 74.034 3.341 -8.664 1.00 39.56 109 PHE A CA 1
ATOM 623 C C . PHE A 1 86 ? 73.454 4.714 -8.956 1.00 37.90 109 PHE A C 1
ATOM 624 O O . PHE A 1 86 ? 73.902 5.714 -8.409 1.00 44.10 109 PHE A O 1
ATOM 632 N N . THR A 1 87 ? 72.439 4.752 -9.811 1.00 33.17 110 THR A N 1
ATOM 633 C CA . THR A 1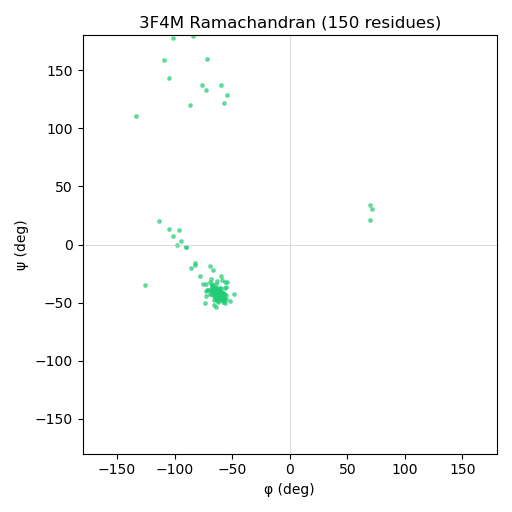 87 ? 71.857 6.017 -10.239 1.00 31.10 110 THR A CA 1
ATOM 634 C C . THR A 1 87 ? 70.781 6.504 -9.288 1.00 28.73 110 THR A C 1
ATOM 635 O O . THR A 1 87 ? 69.774 5.835 -9.081 1.00 28.47 110 THR A O 1
ATOM 639 N N . PHE A 1 88 ? 70.998 7.678 -8.717 1.00 28.60 111 PHE A N 1
ATOM 640 C CA . PHE A 1 88 ? 69.993 8.309 -7.881 1.00 28.29 111 PHE A CA 1
ATOM 641 C C . PHE A 1 88 ? 68.668 8.425 -8.636 1.00 24.21 111 PHE A C 1
ATOM 642 O O . PHE A 1 88 ? 68.626 8.900 -9.780 1.00 27.72 111 PHE A O 1
ATOM 650 N N . GLU A 1 89 ? 67.593 7.959 -8.013 1.00 25.08 112 GLU A N 1
ATOM 651 C CA A GLU A 1 89 ? 66.239 8.129 -8.540 0.50 27.02 112 GLU A CA 1
ATOM 652 C CA B GLU A 1 89 ? 66.267 8.194 -8.553 0.50 25.79 112 GLU A CA 1
ATOM 653 C C . GLU A 1 89 ? 65.420 8.907 -7.509 1.00 28.03 112 GLU A C 1
ATOM 654 O O . GLU A 1 89 ? 65.040 8.334 -6.481 1.00 27.23 112 GLU A O 1
ATOM 665 N N . ALA A 1 90 ? 65.140 10.185 -7.765 1.00 26.91 113 ALA A N 1
ATOM 666 C CA . ALA A 1 90 ? 64.437 11.006 -6.769 1.00 28.24 113 ALA A CA 1
ATOM 667 C C . ALA A 1 90 ? 63.062 10.463 -6.402 1.00 28.86 113 ALA A C 1
ATOM 668 O O . ALA A 1 90 ? 62.646 10.534 -5.241 1.00 29.47 113 ALA A O 1
ATOM 670 N N . ALA A 1 91 ? 62.352 9.922 -7.386 1.00 29.20 114 ALA A N 1
ATOM 671 C CA . ALA A 1 91 ? 61.002 9.436 -7.141 1.00 30.43 114 ALA A CA 1
ATOM 672 C C . ALA A 1 91 ? 60.984 8.284 -6.136 1.00 31.15 114 ALA A C 1
ATOM 673 O O . ALA A 1 91 ? 60.021 8.119 -5.384 1.00 31.07 114 ALA A O 1
ATOM 675 N N . VAL A 1 92 ? 62.047 7.484 -6.132 1.00 27.76 115 VAL A N 1
ATOM 676 C CA . VAL A 1 92 ? 62.125 6.330 -5.241 1.00 26.89 115 VAL A CA 1
ATOM 677 C C . VAL A 1 92 ? 62.376 6.753 -3.802 1.00 26.32 115 VAL A C 1
ATOM 678 O O . VAL A 1 92 ? 61.671 6.330 -2.890 1.00 27.18 115 VAL A O 1
ATOM 682 N N . LEU A 1 93 ? 63.375 7.601 -3.599 1.00 25.43 116 LEU A N 1
ATOM 683 C CA . LEU A 1 93 ? 63.660 8.104 -2.267 1.00 24.76 116 LEU A CA 1
ATOM 684 C C . LEU A 1 93 ? 62.478 8.913 -1.730 1.00 23.47 116 LEU A C 1
ATOM 685 O O . LEU A 1 93 ? 62.106 8.782 -0.558 1.00 24.94 116 LEU A O 1
ATOM 690 N N . ALA A 1 94 ? 61.867 9.729 -2.592 1.00 22.53 117 ALA A N 1
ATOM 691 C CA . ALA A 1 94 ? 60.698 10.508 -2.184 1.00 24.70 117 ALA A CA 1
ATOM 692 C C . ALA A 1 94 ? 59.554 9.593 -1.768 1.00 23.81 117 ALA A C 1
ATOM 693 O O . ALA A 1 94 ? 58.876 9.841 -0.769 1.00 24.32 117 ALA A O 1
ATOM 695 N N . GLY A 1 95 ? 59.336 8.539 -2.549 1.00 25.23 118 GLY A N 1
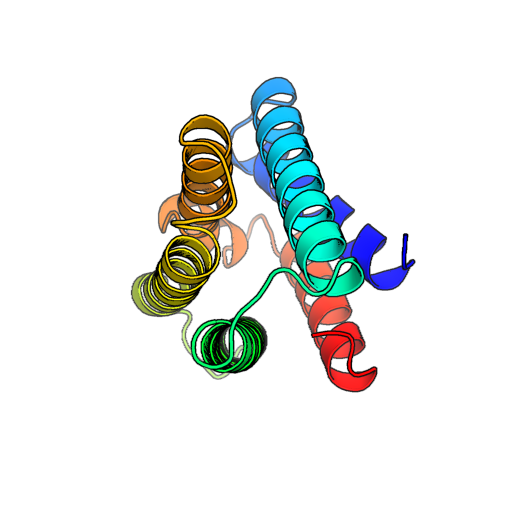ATOM 696 C CA . GLY A 1 95 ? 58.274 7.591 -2.270 1.00 24.47 118 GLY A CA 1
ATOM 697 C C . GLY A 1 95 ? 58.484 6.889 -0.943 1.00 23.20 118 GLY A C 1
ATOM 698 O O . GLY A 1 95 ? 57.530 6.669 -0.187 1.00 26.36 118 GLY A O 1
ATOM 699 N N . LEU A 1 96 ? 59.733 6.534 -0.652 1.00 26.58 119 LEU A N 1
ATOM 700 C CA . LEU A 1 96 ? 60.060 5.890 0.623 1.00 26.93 119 LEU A CA 1
ATOM 701 C C . LEU A 1 96 ? 59.806 6.817 1.802 1.00 25.09 119 LEU A C 1
ATOM 702 O O . LEU A 1 96 ? 59.284 6.393 2.833 1.00 26.38 119 LEU A O 1
ATOM 707 N N . LEU A 1 97 ? 60.205 8.078 1.658 1.00 23.88 120 LEU A N 1
ATOM 708 C CA . LEU A 1 97 ? 59.994 9.059 2.714 1.00 22.41 120 LEU A CA 1
ATOM 709 C C . LEU A 1 97 ? 58.504 9.300 2.945 1.00 23.84 120 LEU A C 1
ATOM 710 O O . LEU A 1 97 ? 58.063 9.452 4.081 1.00 24.06 120 LEU A O 1
ATOM 715 N N . THR A 1 98 ? 57.726 9.306 1.863 1.00 23.63 121 THR A N 1
ATOM 716 C CA . THR A 1 98 ? 56.274 9.439 1.970 1.00 22.55 121 THR A CA 1
ATOM 717 C C . THR A 1 98 ? 55.635 8.208 2.640 1.00 23.57 121 THR A C 1
ATOM 718 O O . THR A 1 98 ? 54.651 8.331 3.384 1.00 24.66 121 THR A O 1
ATOM 722 N N . GLU A 1 99 ? 56.198 7.026 2.399 1.00 25.27 122 GLU A N 1
ATOM 723 C CA . GLU A 1 99 ? 55.747 5.822 3.104 1.00 26.23 122 GLU A CA 1
ATOM 724 C C . GLU A 1 99 ? 55.980 5.974 4.605 1.00 26.67 122 GLU A C 1
ATOM 725 O O . GLU A 1 99 ? 55.132 5.591 5.417 1.00 28.24 122 GLU A O 1
ATOM 731 N N . CYS A 1 100 ? 57.135 6.528 4.972 1.00 26.07 123 CYS A N 1
ATOM 732 C CA . CYS A 1 100 ? 57.440 6.807 6.378 1.00 22.10 123 CYS A CA 1
ATOM 733 C C . CYS A 1 100 ? 56.431 7.791 6.956 1.00 21.40 123 CYS A C 1
ATOM 734 O O . CYS A 1 100 ? 55.906 7.599 8.057 1.00 22.20 123 CYS A O 1
ATOM 737 N N . ARG A 1 101 ? 56.173 8.858 6.211 1.00 20.86 124 ARG A N 1
ATOM 738 C CA . ARG A 1 101 ? 55.218 9.865 6.650 1.00 21.71 124 ARG A CA 1
ATOM 739 C C . ARG A 1 101 ? 53.877 9.206 6.950 1.00 22.48 124 ARG A C 1
ATOM 740 O O . ARG A 1 101 ? 53.263 9.450 7.989 1.00 23.39 124 ARG A O 1
ATOM 748 N N . ASP A 1 102 ? 53.431 8.361 6.027 1.00 23.47 125 ASP A N 1
ATOM 749 C CA . ASP A 1 102 ? 52.105 7.766 6.124 1.00 24.65 125 ASP A CA 1
ATOM 750 C C . ASP A 1 102 ? 52.000 6.787 7.288 1.00 23.63 125 ASP A C 1
ATOM 751 O O . ASP A 1 102 ? 50.974 6.740 7.967 1.00 25.56 125 ASP A O 1
ATOM 756 N N . VAL A 1 103 ? 53.056 6.018 7.532 1.00 22.76 126 VAL A N 1
ATOM 757 C CA . VAL A 1 103 ? 53.059 5.117 8.687 1.00 24.53 126 VAL A CA 1
ATOM 758 C C . VAL A 1 103 ? 53.021 5.908 9.997 1.00 21.19 126 VAL A C 1
ATOM 759 O O . VAL A 1 103 ? 52.285 5.563 10.916 1.00 24.12 126 VAL A O 1
ATOM 763 N N . LEU A 1 104 ? 53.811 6.975 10.076 1.00 20.90 127 LEU A N 1
ATOM 764 C CA . LEU A 1 104 ? 53.823 7.824 11.268 1.00 21.50 127 LEU A CA 1
ATOM 765 C C . LEU A 1 104 ? 52.463 8.492 11.493 1.00 22.37 127 LEU A C 1
ATOM 766 O O . LEU A 1 104 ? 51.970 8.554 12.617 1.00 23.15 127 LEU A O 1
ATOM 771 N N . LEU A 1 105 ? 51.850 8.981 10.420 1.00 22.76 128 LEU A N 1
ATOM 772 C CA . LEU A 1 105 ? 50.522 9.580 10.525 1.00 25.69 128 LEU A CA 1
ATOM 773 C C . LEU A 1 105 ? 49.502 8.587 11.080 1.00 26.25 128 LEU A C 1
ATOM 774 O O . LEU A 1 105 ? 48.644 8.946 11.900 1.00 26.13 128 LEU A O 1
ATOM 779 N N . GLU A 1 106 ? 49.579 7.340 10.626 1.00 23.58 129 GLU A N 1
ATOM 780 C CA . GLU A 1 106 ? 48.685 6.309 11.148 1.00 25.41 129 GLU A CA 1
ATOM 781 C C . GLU A 1 106 ? 48.954 6.064 12.625 1.00 26.31 129 GLU A C 1
ATOM 782 O O . GLU A 1 106 ? 48.021 5.914 13.421 1.00 28.82 129 GLU A O 1
ATOM 788 N N . LEU A 1 107 ? 50.234 6.014 12.982 1.00 22.19 130 LEU A N 1
ATOM 789 C CA . LEU A 1 107 ? 50.639 5.757 14.362 1.00 23.59 130 LEU A CA 1
ATOM 790 C C . LEU A 1 107 ? 50.045 6.777 15.340 1.00 26.28 130 LEU A C 1
ATOM 791 O O . LEU A 1 107 ? 49.568 6.416 16.424 1.00 27.07 130 LEU A O 1
ATOM 796 N N . VAL A 1 108 ? 50.056 8.050 14.956 1.00 24.42 131 VAL A 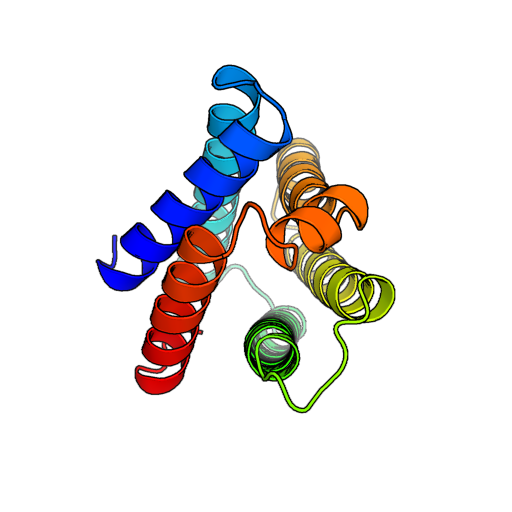N 1
ATOM 797 C CA . VAL A 1 108 ? 49.642 9.106 15.875 1.00 24.94 131 VAL A CA 1
ATOM 798 C C . VAL A 1 108 ? 48.226 9.635 15.639 1.00 27.59 131 VAL A C 1
ATOM 799 O O . VAL A 1 108 ? 47.814 10.609 16.266 1.00 29.35 131 VAL A O 1
ATOM 803 N N . GLU A 1 109 ? 47.484 8.992 14.745 1.00 27.08 132 GLU A N 1
ATOM 804 C CA . GLU A 1 109 ? 46.132 9.439 14.414 1.00 31.40 132 GLU A CA 1
ATOM 805 C C . GLU A 1 109 ? 45.275 9.711 15.652 1.00 34.45 132 GLU A C 1
ATOM 806 O O . GLU A 1 109 ? 44.541 10.702 15.706 1.00 36.16 132 GLU A O 1
ATOM 812 N N . HIS A 1 110 ? 45.370 8.831 16.643 1.00 32.27 133 HIS A N 1
ATOM 813 C CA . HIS A 1 110 ? 44.493 8.909 17.809 1.00 35.70 133 HIS A CA 1
ATOM 814 C C . HIS A 1 110 ? 45.177 9.448 19.061 1.00 38.05 133 HIS A C 1
ATOM 815 O O . HIS A 1 110 ? 44.633 9.362 20.167 1.00 40.82 133 HIS A O 1
ATOM 822 N N . HIS A 1 111 ? 46.360 10.018 18.889 1.00 35.04 134 HIS A N 1
ATOM 823 C CA . HIS A 1 111 ? 47.142 10.458 20.036 1.00 36.52 134 HIS A CA 1
ATOM 824 C C . HIS A 1 111 ? 47.558 11.919 19.952 1.00 37.76 134 HIS A C 1
ATOM 825 O O . HIS A 1 111 ? 47.629 12.610 20.967 1.00 42.69 134 HIS A O 1
ATOM 832 N N . LEU A 1 112 ? 47.838 12.388 18.742 1.00 37.45 135 LEU A N 1
ATOM 833 C CA . LEU A 1 112 ? 48.271 13.766 18.567 1.00 38.55 135 LEU A CA 1
ATOM 834 C C . LEU A 1 112 ? 47.202 14.619 17.896 1.00 40.35 135 LEU A C 1
ATOM 835 O O . LEU A 1 112 ? 46.304 14.107 17.226 1.00 39.07 135 LEU A O 1
ATOM 840 N N . THR A 1 113 ? 47.310 15.927 18.092 1.00 38.84 136 THR A N 1
ATOM 841 C CA . THR A 1 113 ? 46.371 16.881 17.523 1.00 40.71 136 THR A CA 1
ATOM 842 C C . THR A 1 113 ? 46.562 17.019 16.014 1.00 39.00 136 THR A C 1
ATOM 843 O O . THR A 1 113 ? 47.622 16.685 15.482 1.00 37.37 136 THR A O 1
ATOM 847 N N . PRO A 1 114 ? 45.530 17.519 15.317 1.00 40.88 137 PRO A N 1
ATOM 848 C CA . PRO A 1 114 ? 45.635 17.812 13.883 1.00 41.54 137 PRO A CA 1
ATOM 849 C C . PRO A 1 114 ? 46.808 18.741 13.571 1.00 40.07 137 PRO A C 1
ATOM 850 O O . PRO A 1 114 ? 47.415 18.625 12.502 1.00 39.34 137 PRO A O 1
ATOM 854 N N . LYS A 1 115 ? 47.122 19.646 14.494 1.00 39.24 138 LYS A N 1
ATOM 855 C CA . LYS A 1 115 ? 48.270 20.538 14.338 1.00 38.28 138 LYS A CA 1
ATOM 856 C C . LYS A 1 115 ? 49.567 19.737 14.256 1.00 33.30 138 LYS A C 1
ATOM 857 O O . LYS A 1 115 ? 50.426 20.006 13.411 1.00 30.52 138 LYS A O 1
ATOM 863 N N . SER A 1 116 ? 49.706 18.751 15.138 1.00 35.19 139 SER A N 1
ATOM 864 C CA . SER A 1 116 ? 50.873 17.873 15.117 1.00 32.65 139 SER A CA 1
ATOM 865 C C . SER A 1 116 ? 50.917 17.030 13.845 1.00 31.45 139 SER A C 1
ATOM 866 O O . SER A 1 116 ? 51.997 16.773 13.299 1.00 28.68 139 SER A O 1
ATOM 869 N N . HIS A 1 117 ? 49.755 16.596 13.366 1.00 29.97 140 HIS A N 1
ATOM 870 C CA . HIS A 1 117 ? 49.719 15.869 12.099 1.00 32.15 140 HIS A CA 1
ATOM 871 C C . HIS A 1 117 ? 50.242 16.762 10.980 1.00 30.54 140 HIS A C 1
ATOM 872 O O . HIS A 1 117 ? 50.923 16.298 10.061 1.00 28.90 140 HIS A O 1
ATOM 879 N N . GLY A 1 118 ? 49.913 18.046 11.067 1.00 29.56 141 GLY A N 1
ATOM 880 C CA . GLY A 1 118 ? 50.373 19.022 10.099 1.00 29.71 141 GLY A CA 1
ATOM 881 C C . GLY A 1 118 ? 51.880 19.174 10.138 1.00 29.41 141 GLY A C 1
ATOM 882 O O . GLY A 1 118 ? 52.523 19.337 9.096 1.00 31.03 141 GLY A O 1
ATOM 883 N N . ARG A 1 119 ? 52.452 19.119 11.338 1.00 30.49 142 ARG A N 1
ATOM 884 C CA . ARG A 1 119 ? 53.900 19.227 11.484 1.00 28.59 142 ARG A CA 1
ATOM 885 C C . ARG A 1 119 ? 54.594 18.033 10.845 1.00 25.20 142 ARG A C 1
ATOM 886 O O . ARG A 1 119 ? 55.658 18.172 10.249 1.00 24.81 142 ARG A O 1
ATOM 894 N N . ILE A 1 120 ? 53.995 16.853 10.990 1.00 24.61 143 ILE A N 1
ATOM 895 C CA . ILE A 1 120 ? 54.528 15.647 10.364 1.00 23.20 143 ILE A CA 1
ATOM 896 C C . ILE A 1 120 ? 54.515 15.786 8.841 1.00 24.08 143 ILE A C 1
ATOM 897 O O . ILE A 1 120 ? 55.513 15.511 8.169 1.00 25.06 143 ILE A O 1
ATOM 902 N N . ARG A 1 121 ? 53.386 16.216 8.291 1.00 22.85 144 ARG A N 1
ATOM 903 C CA . ARG A 1 121 ? 53.307 16.417 6.843 1.00 25.26 144 ARG A CA 1
ATOM 904 C C . ARG A 1 121 ? 54.321 17.455 6.381 1.00 26.35 144 ARG A C 1
ATOM 905 O O . ARG A 1 121 ? 54.980 17.276 5.359 1.00 28.64 144 ARG A O 1
ATOM 913 N N . HIS A 1 122 ? 54.451 18.536 7.142 1.00 26.78 145 HIS A N 1
ATOM 914 C CA . HIS A 1 122 ? 55.383 19.602 6.793 1.00 27.56 145 HIS A CA 1
ATOM 915 C C . HIS A 1 122 ? 56.812 19.076 6.684 1.00 24.93 145 HIS A C 1
ATOM 916 O O . HIS A 1 122 ? 57.511 19.338 5.702 1.00 26.52 145 HIS A O 1
ATOM 923 N N . VAL A 1 123 ? 57.248 18.334 7.695 1.00 23.17 146 VAL A N 1
ATOM 924 C CA . VAL A 1 123 ? 58.616 17.827 7.725 1.00 22.31 146 VAL A CA 1
ATOM 925 C C . VAL A 1 123 ? 58.877 16.848 6.580 1.00 22.14 146 VAL A C 1
ATOM 926 O O . VAL A 1 123 ? 59.826 17.008 5.802 1.00 22.07 146 VAL A O 1
ATOM 930 N N . PHE A 1 124 ? 58.038 15.828 6.473 1.00 22.74 147 PHE A N 1
ATOM 931 C CA . PHE A 1 124 ? 58.259 14.807 5.456 1.00 22.23 147 PHE A CA 1
ATOM 932 C C . PHE A 1 124 ? 58.086 15.344 4.044 1.00 25.25 147 PHE A C 1
ATOM 933 O O . PHE A 1 124 ? 58.850 14.984 3.146 1.00 26.35 147 PHE A O 1
ATOM 941 N N . ASP A 1 125 ? 57.099 16.213 3.843 1.00 23.79 148 ASP A N 1
ATOM 942 C CA . ASP A 1 125 ? 56.872 16.772 2.510 1.00 25.89 148 ASP A CA 1
ATOM 943 C C . ASP A 1 125 ? 58.000 17.713 2.092 1.00 24.37 148 ASP A C 1
ATOM 944 O O . ASP A 1 125 ? 58.289 17.858 0.903 1.00 26.81 148 ASP A O 1
ATOM 949 N N . HIS A 1 126 ? 58.628 18.360 3.069 1.00 24.61 149 HIS A N 1
ATOM 950 C CA . HIS A 1 126 ? 59.763 19.234 2.790 1.00 22.60 149 HIS A CA 1
ATOM 951 C C . HIS A 1 126 ? 60.940 18.425 2.260 1.00 24.51 149 HIS A C 1
ATOM 952 O O . HIS A 1 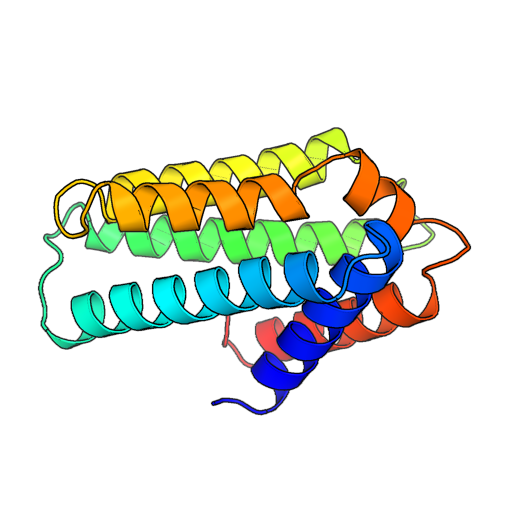126 ? 61.508 18.728 1.203 1.00 25.24 149 HIS A O 1
ATOM 959 N N . PHE A 1 127 ? 61.302 17.377 2.990 1.00 24.60 150 PHE A N 1
ATOM 960 C CA . PHE A 1 127 ? 62.501 16.618 2.642 1.00 23.90 150 PHE A CA 1
ATOM 961 C C . PHE A 1 127 ? 62.290 15.580 1.548 1.00 26.70 150 PHE A C 1
ATOM 962 O O . PHE A 1 127 ? 63.257 15.132 0.937 1.00 28.43 150 PHE A O 1
ATOM 970 N N . SER A 1 128 ? 61.037 15.207 1.289 1.00 25.34 151 SER A N 1
ATOM 971 C CA . SER A 1 128 ? 60.755 14.237 0.235 1.00 25.27 151 SER A CA 1
ATOM 972 C C . SER A 1 128 ? 60.537 14.938 -1.095 1.00 28.40 151 SER A C 1
ATOM 973 O O . SER A 1 128 ? 60.314 14.291 -2.118 1.00 32.07 151 SER A O 1
ATOM 976 N N . ASP A 1 129 ? 60.593 16.265 -1.071 1.00 25.58 152 ASP A N 1
ATOM 977 C CA . ASP A 1 129 ? 60.447 17.055 -2.286 1.00 27.58 152 ASP A CA 1
ATOM 978 C C . ASP A 1 129 ? 61.505 16.625 -3.293 1.00 25.30 152 ASP A C 1
ATOM 979 O O . ASP A 1 129 ? 62.695 16.693 -2.999 1.00 24.99 152 ASP A O 1
ATOM 984 N N . PRO A 1 130 ? 61.077 16.171 -4.486 1.00 28.85 153 PRO A N 1
ATOM 985 C CA . PRO A 1 130 ? 62.058 15.721 -5.481 1.00 28.21 153 PRO A CA 1
ATOM 986 C C . PRO A 1 130 ? 63.045 16.823 -5.850 1.00 27.18 153 PRO A C 1
ATOM 987 O O . PRO A 1 130 ? 64.191 16.523 -6.177 1.00 25.13 153 PRO A O 1
ATOM 991 N N . GLY A 1 131 ? 62.609 18.080 -5.793 1.00 26.00 154 GLY A N 1
ATOM 992 C CA . GLY A 1 131 ? 63.499 19.197 -6.069 1.00 28.01 154 GLY A CA 1
ATOM 993 C C . GLY A 1 131 ? 64.655 19.280 -5.084 1.00 27.46 154 GLY A C 1
ATOM 994 O O . GLY A 1 131 ? 65.817 19.412 -5.476 1.00 24.26 154 GLY A O 1
ATOM 995 N N . LEU A 1 132 ? 64.333 19.210 -3.795 1.00 23.18 155 LEU A N 1
ATOM 996 C CA . LEU A 1 132 ? 65.349 19.220 -2.745 1.00 22.72 155 LEU A CA 1
ATOM 997 C C . LEU A 1 132 ? 66.287 18.021 -2.851 1.00 21.81 155 LEU A C 1
ATOM 998 O O . LEU A 1 132 ? 67.509 18.169 -2.773 1.00 22.24 155 LEU A O 1
ATOM 1003 N N . LEU A 1 133 ? 65.713 16.831 -3.010 1.00 22.37 156 LEU A N 1
ATOM 1004 C CA . LEU A 1 133 ? 66.506 15.608 -3.077 1.00 20.98 156 LEU A CA 1
ATOM 1005 C C . LEU A 1 133 ? 67.427 15.640 -4.290 1.00 20.84 156 LEU A C 1
ATOM 1006 O O . LEU A 1 133 ? 68.581 15.239 -4.220 1.00 21.69 156 LEU A O 1
ATOM 1011 N N . THR A 1 134 ? 66.916 16.135 -5.406 1.00 21.82 157 THR A N 1
ATOM 1012 C CA . THR A 1 134 ? 67.737 16.217 -6.607 1.00 24.53 157 THR A CA 1
ATOM 1013 C C . THR A 1 134 ? 68.919 17.168 -6.386 1.00 24.66 157 THR A C 1
ATOM 1014 O O . THR A 1 134 ? 70.041 16.896 -6.821 1.00 24.24 157 THR A O 1
ATOM 1018 N N . ALA A 1 135 ? 68.671 18.279 -5.704 1.00 22.60 158 ALA A N 1
ATOM 1019 C CA . ALA A 1 135 ? 69.741 19.217 -5.398 1.00 22.62 158 ALA A CA 1
ATOM 1020 C C . ALA A 1 135 ? 70.755 18.540 -4.493 1.00 22.26 158 ALA A C 1
ATOM 1021 O O . ALA A 1 135 ? 71.964 18.618 -4.728 1.00 22.41 158 ALA A O 1
ATOM 1023 N N . LEU A 1 136 ? 70.246 17.877 -3.455 1.00 21.27 159 LEU A N 1
ATOM 1024 C CA . LEU A 1 136 ? 71.078 17.186 -2.471 1.00 20.28 159 LEU A CA 1
ATOM 1025 C C . LEU A 1 136 ? 72.031 16.176 -3.116 1.00 22.35 159 LEU A C 1
ATOM 1026 O O . LEU A 1 136 ? 73.177 16.013 -2.682 1.00 23.43 159 LEU A O 1
ATOM 1031 N N . TYR A 1 137 ? 71.562 15.510 -4.167 1.00 22.58 160 TYR A N 1
ATOM 1032 C CA . TYR A 1 137 ? 72.367 14.511 -4.860 1.00 22.36 160 TYR A CA 1
ATOM 1033 C C . TYR A 1 137 ? 73.065 15.088 -6.090 1.00 24.25 160 TYR A C 1
ATOM 1034 O O . TYR A 1 137 ? 73.613 14.347 -6.908 1.00 30.20 160 TYR A O 1
ATOM 1043 N N . GLY A 1 138 ? 73.055 16.413 -6.201 1.00 24.45 161 GLY A N 1
ATOM 1044 C CA . GLY A 1 138 ? 73.691 17.105 -7.316 1.00 24.50 161 GLY A CA 1
ATOM 1045 C C . GLY A 1 138 ? 75.038 17.698 -6.942 1.00 24.76 161 GLY A C 1
ATOM 1046 O O . GLY A 1 138 ? 75.468 17.614 -5.790 1.00 26.61 161 GLY A O 1
ATOM 1047 N N . PRO A 1 139 ? 75.716 18.310 -7.917 1.00 29.35 162 PRO A N 1
ATOM 1048 C CA . PRO A 1 139 ? 77.085 18.826 -7.782 1.00 32.06 162 PRO A CA 1
ATOM 1049 C C . PRO A 1 139 ? 77.302 19.883 -6.702 1.00 33.87 162 PRO A C 1
ATOM 1050 O O . PRO A 1 139 ? 78.420 19.990 -6.202 1.00 38.70 162 PRO A O 1
ATOM 1054 N N . ASP A 1 140 ? 76.279 20.657 -6.356 1.00 30.50 163 ASP A N 1
ATOM 1055 C CA . ASP A 1 140 ? 76.456 21.734 -5.382 1.00 29.40 163 ASP A CA 1
ATOM 1056 C C . ASP A 1 140 ? 76.390 21.285 -3.926 1.00 29.41 163 ASP A C 1
ATOM 1057 O O . ASP A 1 140 ? 76.796 22.026 -3.032 1.00 31.91 163 ASP A O 1
ATOM 1062 N N . PHE A 1 141 ? 75.876 20.084 -3.687 1.00 27.68 164 PHE A N 1
ATOM 1063 C CA . PHE A 1 141 ? 75.626 19.631 -2.316 1.00 25.89 164 PHE A CA 1
ATOM 1064 C C . PHE A 1 141 ? 76.515 18.457 -1.926 1.00 26.31 164 PHE A C 1
ATOM 1065 O O . PHE A 1 141 ? 76.212 17.723 -0.987 1.00 27.62 164 PHE A O 1
ATOM 1073 N N . THR A 1 142 ? 77.617 18.283 -2.647 1.00 25.16 165 THR A N 1
ATOM 1074 C CA . THR A 1 142 ? 78.504 17.148 -2.413 1.00 28.30 165 THR A CA 1
ATOM 1075 C C . THR A 1 142 ? 78.918 17.015 -0.947 1.00 27.53 165 THR A C 1
ATOM 1076 O O . THR A 1 142 ? 78.837 15.927 -0.364 1.00 27.72 165 THR A O 1
ATOM 1080 N N . GLN A 1 143 ? 79.362 18.120 -0.354 1.00 27.32 166 GLN A N 1
ATOM 1081 C CA . GLN A 1 143 ? 79.814 18.102 1.037 1.00 31.52 166 GLN A CA 1
ATOM 1082 C C . GLN A 1 143 ? 78.682 17.746 1.999 1.00 30.79 166 GLN A C 1
ATOM 1083 O O . GLN A 1 143 ? 78.856 16.909 2.899 1.00 29.94 166 GLN A O 1
ATOM 1089 N N . HIS A 1 144 ? 77.526 18.378 1.818 1.00 28.93 167 HIS A N 1
ATOM 1090 C CA . HIS A 1 144 ? 76.361 18.057 2.650 1.00 29.48 167 HIS A CA 1
ATOM 1091 C C . HIS A 1 144 ? 75.976 16.583 2.574 1.00 27.83 167 HIS A C 1
ATOM 1092 O O . HIS A 1 144 ? 75.724 15.938 3.600 1.00 28.34 167 HIS A O 1
ATOM 1099 N N . LEU A 1 145 ? 75.923 16.054 1.357 1.00 26.62 168 LEU A N 1
ATOM 1100 C CA . LEU A 1 145 ? 75.540 14.663 1.157 1.00 25.59 168 LEU A CA 1
ATOM 1101 C C . LEU A 1 145 ? 76.507 13.721 1.855 1.00 25.59 168 LEU A C 1
ATOM 1102 O O . LEU A 1 145 ? 76.094 12.737 2.470 1.00 26.35 168 LEU A O 1
ATOM 1107 N N . GLY A 1 146 ? 77.798 14.018 1.753 1.00 26.53 169 GLY A N 1
ATOM 1108 C CA . GLY A 1 146 ? 78.803 13.170 2.367 1.00 27.50 169 GLY A CA 1
ATOM 1109 C C . GLY A 1 146 ? 78.634 13.122 3.871 1.00 26.62 169 GLY A C 1
ATOM 1110 O O . GLY A 1 146 ? 78.774 12.064 4.495 1.00 27.17 169 GLY A O 1
ATOM 1111 N N . LYS A 1 147 ? 78.319 14.274 4.456 1.00 24.06 170 LYS A N 1
ATOM 1112 C CA . LYS A 1 147 ? 78.167 14.371 5.906 1.00 25.99 170 LYS A CA 1
ATOM 1113 C C . LYS A 1 147 ? 76.898 13.687 6.389 1.00 26.72 170 LYS A C 1
ATOM 1114 O O . LYS A 1 147 ? 76.885 13.036 7.445 1.00 28.20 170 LYS A O 1
ATOM 1120 N N . ILE A 1 148 ? 75.826 13.839 5.624 1.00 26.28 171 ILE A N 1
ATOM 1121 C CA . ILE A 1 148 ? 74.588 13.143 5.943 1.00 26.59 171 ILE A CA 1
ATOM 1122 C C . ILE A 1 148 ? 74.789 11.635 5.846 1.00 26.36 171 ILE A C 1
ATOM 1123 O O . ILE A 1 148 ? 74.388 10.885 6.740 1.00 24.76 171 ILE A O 1
ATOM 1128 N N . CYS A 1 149 ? 75.414 11.186 4.762 1.00 24.13 172 CYS A N 1
ATOM 1129 C CA . CYS A 1 149 ? 75.686 9.761 4.604 1.00 26.74 172 CYS A CA 1
ATOM 1130 C C . CYS A 1 149 ? 76.585 9.210 5.704 1.00 27.80 172 CYS A C 1
ATOM 1131 O O . CYS A 1 149 ? 76.372 8.097 6.180 1.00 28.30 172 CYS A O 1
ATOM 1134 N N . ASP A 1 150 ? 77.595 9.975 6.102 1.00 27.46 173 ASP A N 1
ATOM 1135 C CA . ASP A 1 150 ? 78.456 9.547 7.202 1.00 28.65 173 ASP A CA 1
ATOM 1136 C C . ASP A 1 150 ? 77.630 9.377 8.469 1.00 28.70 173 ASP A C 1
ATOM 1137 O O . ASP A 1 150 ? 77.790 8.395 9.197 1.00 32.22 173 ASP A O 1
ATOM 1142 N N . GLY A 1 151 ? 76.746 10.336 8.727 1.00 26.42 174 GLY A N 1
ATOM 1143 C CA . GLY A 1 151 ? 75.900 10.293 9.909 1.00 24.74 174 GLY A CA 1
ATOM 1144 C C . GLY A 1 151 ? 74.917 9.139 9.872 1.00 25.04 174 GLY A C 1
ATOM 1145 O O . GLY A 1 151 ? 74.736 8.431 10.864 1.00 26.92 174 GLY A O 1
ATOM 1146 N N . LEU A 1 152 ? 74.280 8.939 8.723 1.00 25.73 175 LEU A N 1
ATOM 1147 C CA . LEU A 1 152 ? 73.316 7.851 8.567 1.00 26.03 175 LEU A CA 1
ATOM 1148 C C . LEU A 1 152 ? 73.992 6.502 8.780 1.00 28.10 175 LEU A C 1
ATOM 1149 O O . LEU A 1 152 ? 73.452 5.626 9.441 1.00 28.35 175 LEU A O 1
ATOM 1154 N N . ARG A 1 153 ? 75.179 6.336 8.208 1.00 29.83 176 ARG A N 1
ATOM 1155 C CA . ARG A 1 153 ? 75.897 5.079 8.351 1.00 30.85 176 ARG A CA 1
ATOM 1156 C C . ARG A 1 153 ? 76.210 4.813 9.822 1.00 32.58 176 ARG A C 1
ATOM 1157 O O . ARG A 1 153 ? 76.057 3.691 10.310 1.00 35.10 176 ARG A O 1
ATOM 1165 N N . LYS A 1 154 ? 76.638 5.852 10.530 1.00 32.68 177 LYS A N 1
ATOM 1166 C CA . LYS A 1 154 ? 76.947 5.720 11.951 1.00 33.66 177 LYS A CA 1
ATOM 1167 C C . LYS A 1 154 ? 75.698 5.395 12.769 1.00 35.39 177 LYS A C 1
ATOM 1168 O O . LYS A 1 154 ? 75.746 4.567 13.678 1.00 38.54 177 LYS A O 1
ATOM 1174 N N . LEU A 1 155 ? 74.579 6.041 12.451 1.00 33.43 178 LEU A N 1
ATOM 1175 C CA . LEU A 1 155 ? 73.334 5.776 13.179 1.00 34.50 178 LEU A CA 1
ATOM 1176 C C . LEU A 1 155 ? 72.873 4.330 12.999 1.00 33.10 178 LEU A C 1
ATOM 1177 O O . LEU A 1 155 ? 72.456 3.680 13.953 1.00 36.14 178 LEU A O 1
ATOM 1182 N N . LEU A 1 156 ? 72.952 3.832 11.771 1.00 32.23 179 LEU A N 1
ATOM 1183 C CA . LEU A 1 156 ? 72.592 2.448 11.489 1.00 32.41 179 LEU A CA 1
ATOM 1184 C C . LEU A 1 156 ? 73.535 1.501 12.221 1.00 34.43 179 LEU A C 1
ATOM 1185 O O . LEU A 1 156 ? 73.101 0.535 12.861 1.00 35.37 179 LEU A O 1
ATOM 1190 N N . ASP A 1 157 ? 74.828 1.781 12.125 1.00 36.43 180 ASP A N 1
ATOM 1191 C CA . ASP A 1 157 ? 75.831 0.960 12.790 1.00 45.47 180 ASP A CA 1
ATOM 1192 C C . ASP A 1 157 ? 75.583 0.865 14.298 1.00 47.40 180 ASP A C 1
ATOM 1193 O O . ASP A 1 157 ? 75.773 -0.192 14.900 1.00 50.64 180 ASP A O 1
ATOM 1198 N N . GLU A 1 158 ? 75.141 1.964 14.903 1.00 47.20 181 GLU A N 1
ATOM 1199 C CA . GLU A 1 158 ? 74.978 2.017 16.356 1.00 48.28 181 GLU A CA 1
ATOM 1200 C C . GLU A 1 158 ? 73.562 1.685 16.825 1.00 46.23 181 GLU A C 1
ATOM 1201 O O . GLU A 1 158 ? 73.267 1.750 18.022 1.00 47.16 181 GLU A O 1
ATOM 1207 N N . GLY A 1 159 ? 72.689 1.335 15.884 1.00 46.30 182 GLY A N 1
ATOM 1208 C CA . GLY A 1 159 ? 71.332 0.932 16.213 1.00 45.65 182 GLY A CA 1
ATOM 1209 C C . GLY A 1 159 ? 70.436 2.064 16.683 1.00 44.05 182 GLY A C 1
ATOM 1210 O O . GLY A 1 159 ? 69.519 1.852 17.479 1.00 44.31 182 GLY A O 1
ATOM 1211 N N . LYS A 1 160 ? 70.696 3.270 16.191 1.00 40.87 183 LYS A N 1
ATOM 1212 C CA . LYS A 1 160 ? 69.909 4.433 16.574 1.00 43.52 183 LYS A CA 1
ATOM 1213 C C . LYS A 1 160 ? 68.825 4.766 15.549 1.00 49.39 183 LYS A C 1
ATOM 1214 O O . LYS A 1 160 ? 68.073 5.727 15.717 1.00 53.90 183 LYS A O 1
ATOM 1220 N N . LEU A 1 161 ? 68.756 3.972 14.487 1.00 45.04 184 LEU A N 1
ATOM 1221 C CA . LEU A 1 161 ? 67.641 4.049 13.550 1.00 49.29 184 LEU A CA 1
ATOM 1222 C C . LEU A 1 161 ? 66.825 2.763 13.604 1.00 55.19 184 LEU A C 1
ATOM 1223 O O . LEU A 1 161 ? 65.600 2.771 13.459 1.00 55.71 184 LEU A O 1
#